Protein AF-A0A971A6J2-F1 (afdb_monomer_lite)

Sequence (82 aa):
PGGAEHYANFIDAIRSGRDSDLTSPVAEGVLSTALPHLANIAYRVGREVKYLGSHGKFVNDPEADMLLSRKYREPFVVKEVV

Radius of gyration: 17.82 Å; chains: 1; bounding box: 41×33×41 Å

Secondary structure (DSSP, 8-state):
---HHHHHHHHHHHHHT-GGG-SS-HHHHHHHHHHHHHHHHHHHHTS---EETTTTEETT-HHHHTTSS--PBTTB------

pLDDT: mean 90.48, std 9.66, range [45.28, 97.94]

Foldseek 3Di:
DDDPVQVVLVVVCVVVVDQVSHPAHVVNVVVVVVVVQLVVLCVVVVHDWADDPVVQDTDVCVPSRCSSDDDDDPPPDDDPDD

Structure (mmCIF, N/CA/C/O backbone):
data_AF-A0A971A6J2-F1
#
_entry.id   AF-A0A971A6J2-F1
#
loop_
_atom_site.group_PDB
_atom_site.id
_atom_site.type_symbol
_atom_site.label_atom_id
_atom_site.label_alt_id
_atom_site.label_comp_id
_atom_site.label_asym_id
_atom_site.label_entity_id
_atom_site.label_seq_id
_atom_site.pdbx_PDB_ins_code
_atom_site.Cartn_x
_atom_site.Cartn_y
_atom_site.Cartn_z
_atom_site.occupancy
_atom_site.B_iso_or_equiv
_atom_site.auth_seq_id
_atom_site.auth_comp_id
_atom_site.auth_asym_id
_atom_site.auth_atom_id
_atom_site.pdbx_PDB_model_num
ATOM 1 N N . PRO A 1 1 ? 12.981 14.205 -9.047 1.00 46.91 1 PRO A N 1
ATOM 2 C CA . PRO A 1 1 ? 11.685 14.185 -9.766 1.00 46.91 1 PRO A CA 1
ATOM 3 C C . PRO A 1 1 ? 11.760 13.318 -11.036 1.00 46.91 1 PRO A C 1
ATOM 5 O O . PRO A 1 1 ? 12.412 13.715 -11.991 1.00 46.91 1 PRO A O 1
ATOM 8 N N . GLY A 1 2 ? 11.141 12.130 -10.996 1.00 57.75 2 GLY A N 1
ATOM 9 C CA . GLY A 1 2 ? 10.497 11.429 -12.122 1.00 57.75 2 GLY A CA 1
ATOM 10 C C . GLY A 1 2 ? 11.140 11.453 -13.520 1.00 57.75 2 GLY A C 1
ATOM 11 O O . GLY A 1 2 ? 10.413 11.682 -14.480 1.00 57.75 2 GLY A O 1
ATOM 12 N N . GLY A 1 3 ? 12.460 11.294 -13.653 1.00 70.75 3 GLY A N 1
ATOM 13 C CA . GLY A 1 3 ? 13.173 11.439 -14.933 1.00 70.75 3 GLY A CA 1
ATOM 14 C C . GLY A 1 3 ? 13.088 10.227 -15.876 1.00 70.75 3 GLY A C 1
ATOM 15 O O . GLY A 1 3 ? 12.449 9.221 -15.565 1.00 70.75 3 GLY A O 1
ATOM 16 N N . ALA A 1 4 ? 13.799 10.317 -17.011 1.00 75.56 4 ALA A N 1
ATOM 17 C CA . ALA A 1 4 ? 13.976 9.242 -18.000 1.00 75.56 4 ALA A CA 1
ATOM 18 C C . ALA A 1 4 ? 14.445 7.907 -17.378 1.00 75.56 4 ALA A C 1
ATOM 20 O O . ALA A 1 4 ? 14.088 6.838 -17.869 1.00 75.56 4 ALA A O 1
ATOM 21 N N . GLU A 1 5 ? 15.156 7.979 -16.252 1.00 86.50 5 GLU A N 1
ATOM 22 C CA . GLU A 1 5 ? 15.692 6.840 -15.499 1.00 86.50 5 GLU A CA 1
ATOM 23 C C . GLU A 1 5 ? 14.626 5.834 -15.030 1.00 86.50 5 GLU A C 1
ATOM 25 O O . GLU A 1 5 ? 14.880 4.633 -15.036 1.00 86.50 5 GLU A O 1
ATOM 30 N N . HIS A 1 6 ? 13.412 6.273 -14.667 1.00 90.19 6 HIS A N 1
ATOM 31 C CA . HIS A 1 6 ? 12.362 5.332 -14.239 1.00 90.19 6 HIS A CA 1
ATOM 32 C C . HIS A 1 6 ? 11.848 4.481 -15.403 1.00 90.19 6 HIS A C 1
ATOM 34 O O . HIS A 1 6 ? 11.619 3.282 -15.251 1.00 90.19 6 HIS A O 1
ATOM 40 N N . TYR A 1 7 ? 11.687 5.099 -16.575 1.00 91.50 7 TYR A N 1
ATOM 41 C CA . TYR A 1 7 ? 11.264 4.397 -17.783 1.00 91.50 7 TYR A CA 1
ATOM 42 C C . TYR A 1 7 ? 12.366 3.467 -18.294 1.00 91.50 7 TYR A C 1
ATOM 44 O O . TYR A 1 7 ? 12.069 2.347 -18.703 1.00 91.50 7 TYR A O 1
ATOM 52 N N . ALA A 1 8 ? 13.628 3.906 -18.226 1.00 94.12 8 ALA A N 1
ATOM 53 C CA . ALA A 1 8 ? 14.780 3.073 -18.555 1.00 94.12 8 ALA A CA 1
ATOM 54 C C . ALA A 1 8 ? 14.847 1.837 -17.644 1.00 94.12 8 ALA A C 1
ATOM 56 O O . ALA A 1 8 ? 14.861 0.721 -18.155 1.00 94.12 8 ALA A O 1
ATOM 57 N N . ASN A 1 9 ? 14.753 2.017 -16.318 1.00 94.94 9 ASN A N 1
ATOM 58 C CA . ASN A 1 9 ? 14.742 0.904 -15.366 1.00 94.94 9 ASN A CA 1
ATOM 59 C C . ASN A 1 9 ? 13.608 -0.091 -15.644 1.00 94.94 9 ASN A C 1
ATOM 61 O O . ASN A 1 9 ? 13.844 -1.296 -15.653 1.00 94.94 9 ASN A O 1
ATOM 65 N N . PHE A 1 10 ? 12.396 0.401 -15.914 1.00 93.12 10 PHE A N 1
ATOM 66 C CA . PHE A 1 10 ? 11.262 -0.461 -16.241 1.00 93.12 10 PHE A CA 1
ATOM 67 C C . PHE A 1 10 ? 11.514 -1.298 -17.503 1.00 93.12 10 PHE A C 1
ATOM 69 O O . PHE A 1 10 ? 11.292 -2.509 -17.500 1.00 93.12 10 PHE A O 1
ATOM 76 N N . ILE A 1 11 ? 12.007 -0.675 -18.578 1.00 94.62 11 ILE A N 1
ATOM 77 C CA . ILE A 1 11 ? 12.310 -1.381 -19.828 1.00 94.62 11 ILE A CA 1
ATOM 78 C C . ILE A 1 11 ? 13.444 -2.393 -19.621 1.00 94.62 11 ILE A C 1
ATOM 80 O O . ILE A 1 11 ? 13.365 -3.512 -20.131 1.00 94.62 11 ILE A O 1
ATOM 84 N N . ASP A 1 12 ? 14.488 -2.025 -18.883 1.00 95.31 12 ASP A N 1
ATOM 85 C CA . ASP A 1 12 ? 15.637 -2.898 -18.651 1.00 95.31 12 ASP A CA 1
ATOM 86 C C . ASP A 1 12 ? 15.278 -4.097 -17.767 1.00 95.31 12 ASP A C 1
ATOM 88 O O . ASP A 1 12 ? 15.680 -5.215 -18.087 1.00 95.31 12 ASP A O 1
ATOM 92 N N . ALA A 1 13 ? 14.436 -3.911 -16.745 1.00 95.69 13 ALA A N 1
ATOM 93 C CA . ALA A 1 13 ? 13.892 -5.005 -15.940 1.00 95.69 13 ALA A CA 1
ATOM 94 C C . ALA A 1 13 ? 13.005 -5.956 -16.767 1.00 95.69 13 ALA A C 1
ATOM 96 O O . ALA A 1 13 ? 13.091 -7.175 -16.614 1.00 95.69 13 ALA A O 1
ATOM 97 N N . ILE A 1 14 ? 12.200 -5.434 -17.707 1.00 95.56 14 ILE A N 1
ATOM 98 C CA . ILE A 1 14 ? 11.441 -6.279 -18.649 1.00 95.56 14 ILE A CA 1
ATOM 99 C C . ILE A 1 14 ? 12.389 -7.099 -19.524 1.00 95.56 14 ILE A C 1
ATOM 101 O O . ILE A 1 14 ? 12.188 -8.299 -19.701 1.00 95.56 14 ILE A O 1
ATOM 105 N N . ARG A 1 15 ? 13.417 -6.456 -20.091 1.00 97.62 15 ARG A N 1
ATOM 106 C CA . ARG A 1 15 ? 14.396 -7.124 -20.961 1.00 97.62 15 ARG A CA 1
ATOM 107 C C . ARG A 1 15 ? 15.184 -8.194 -20.217 1.00 97.62 15 ARG A C 1
ATOM 109 O O . ARG A 1 15 ? 15.508 -9.220 -20.807 1.00 97.62 15 ARG A O 1
ATOM 116 N N . SER A 1 16 ? 15.519 -7.944 -18.954 1.00 97.44 16 SER A N 1
ATOM 117 C CA . SER A 1 16 ? 16.280 -8.883 -18.137 1.00 97.44 16 SER A CA 1
ATOM 118 C C . SER A 1 16 ? 15.434 -10.040 -17.610 1.00 97.44 16 SER A C 1
ATOM 120 O O . SER A 1 16 ? 15.982 -11.113 -17.348 1.00 97.44 16 SER A O 1
ATOM 122 N N . GLY A 1 17 ? 14.124 -9.826 -17.454 1.00 96.19 17 GLY A N 1
ATOM 123 C CA . GLY A 1 17 ? 13.193 -10.793 -16.881 1.00 96.19 17 GLY A CA 1
ATOM 124 C C . GLY A 1 17 ? 13.440 -11.069 -15.396 1.00 96.19 17 GLY A C 1
ATOM 125 O O . GLY A 1 17 ? 13.042 -12.125 -1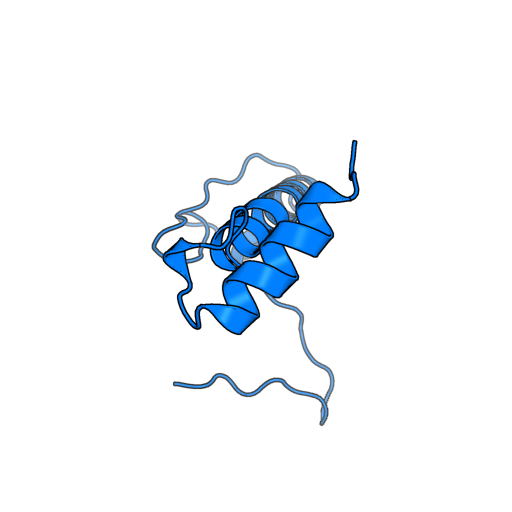4.909 1.00 96.19 17 GLY A O 1
ATOM 126 N N . ARG A 1 18 ? 14.136 -10.171 -14.684 1.00 95.81 18 ARG A N 1
ATOM 127 C CA . ARG A 1 18 ? 14.459 -10.323 -13.259 1.00 95.81 18 ARG A CA 1
ATOM 128 C C . ARG A 1 18 ? 13.817 -9.226 -12.422 1.00 95.81 18 ARG A C 1
ATOM 130 O O . ARG A 1 18 ? 14.150 -8.054 -12.568 1.00 95.81 18 ARG A O 1
ATOM 137 N N . ASP A 1 19 ? 13.010 -9.630 -11.448 1.00 92.44 19 ASP A N 1
ATOM 138 C CA . ASP A 1 19 ? 12.366 -8.709 -10.503 1.00 92.44 19 ASP A CA 1
ATOM 139 C C . ASP A 1 19 ? 13.375 -7.917 -9.659 1.00 92.44 19 ASP A C 1
ATOM 141 O O . ASP A 1 19 ? 13.103 -6.783 -9.274 1.00 92.44 19 ASP A O 1
ATOM 145 N N . SER A 1 20 ? 14.560 -8.487 -9.404 1.00 94.12 20 SER A N 1
ATOM 146 C CA . SER A 1 20 ? 15.642 -7.838 -8.650 1.00 94.12 20 SER A CA 1
ATOM 147 C C . SER A 1 20 ? 16.187 -6.575 -9.312 1.00 94.12 20 SER A C 1
ATOM 149 O O . SER A 1 20 ? 16.850 -5.785 -8.647 1.00 94.12 20 SER A O 1
ATOM 151 N N . ASP A 1 21 ? 15.946 -6.400 -10.612 1.00 95.25 21 ASP A N 1
ATOM 152 C CA . ASP A 1 21 ? 16.434 -5.248 -11.365 1.00 95.25 21 ASP A CA 1
ATOM 153 C C . ASP A 1 21 ? 15.468 -4.051 -11.257 1.00 95.25 21 ASP A C 1
ATOM 155 O O . ASP A 1 21 ? 15.818 -2.939 -11.654 1.00 95.25 21 ASP A O 1
ATOM 159 N N . LEU A 1 22 ? 14.260 -4.242 -10.707 1.00 94.56 22 LEU A N 1
ATOM 160 C CA . LEU A 1 22 ? 13.315 -3.155 -10.453 1.00 94.56 22 LEU A CA 1
ATOM 161 C C . LEU A 1 22 ? 13.794 -2.293 -9.287 1.00 94.56 22 LEU A C 1
ATOM 163 O O . LEU A 1 22 ? 13.972 -2.768 -8.169 1.00 94.56 22 LEU A O 1
ATOM 167 N N . THR A 1 23 ? 13.906 -0.988 -9.528 1.00 93.38 23 THR A N 1
ATOM 168 C CA . THR A 1 23 ? 14.239 -0.026 -8.466 1.00 93.38 23 THR A CA 1
ATOM 169 C C . THR A 1 23 ? 13.080 0.170 -7.484 1.00 93.38 23 THR A C 1
ATOM 171 O O . THR A 1 23 ? 13.311 0.548 -6.343 1.00 93.38 23 THR A O 1
ATOM 174 N N . SER A 1 24 ? 11.837 -0.073 -7.915 1.00 91.44 24 SER A N 1
ATOM 175 C CA . SER A 1 24 ? 10.664 -0.014 -7.039 1.00 91.44 24 SER A CA 1
ATOM 176 C C . SER A 1 24 ? 9.719 -1.187 -7.320 1.00 91.44 24 SER A C 1
ATOM 178 O O . SER A 1 24 ? 8.864 -1.109 -8.209 1.00 91.44 24 SER A O 1
ATOM 180 N N . PRO A 1 25 ? 9.901 -2.316 -6.614 1.00 93.12 25 PRO A N 1
ATOM 181 C CA . PRO A 1 25 ? 9.020 -3.471 -6.710 1.00 93.12 25 PRO A CA 1
ATOM 182 C C . PRO A 1 25 ? 7.593 -3.162 -6.242 1.00 93.12 25 PRO A C 1
ATOM 184 O O . PRO A 1 25 ? 7.362 -2.321 -5.373 1.00 93.12 25 PRO A O 1
ATOM 187 N N . VAL A 1 26 ? 6.616 -3.928 -6.739 1.00 91.69 26 VAL A N 1
ATOM 188 C CA . VAL A 1 26 ? 5.192 -3.749 -6.390 1.00 91.69 26 VAL A CA 1
ATOM 189 C C . VAL A 1 26 ? 4.927 -3.799 -4.880 1.00 91.69 26 VAL A C 1
ATOM 191 O O . VAL A 1 26 ? 4.078 -3.063 -4.380 1.00 91.69 26 VAL A O 1
ATOM 194 N N . ALA A 1 27 ? 5.682 -4.618 -4.142 1.00 90.19 27 ALA A N 1
ATOM 195 C CA . ALA A 1 27 ? 5.552 -4.742 -2.693 1.00 90.19 27 ALA A CA 1
ATOM 196 C C . ALA A 1 27 ? 5.806 -3.409 -1.969 1.00 90.19 27 ALA A C 1
ATOM 198 O O . ALA A 1 27 ? 5.085 -3.078 -1.028 1.00 90.19 27 ALA A O 1
ATOM 199 N N . GLU A 1 28 ? 6.766 -2.605 -2.436 1.00 91.00 28 GLU A N 1
ATOM 200 C CA . GLU A 1 28 ? 7.009 -1.270 -1.881 1.00 91.00 28 GLU A CA 1
ATOM 201 C C . GLU A 1 28 ? 5.820 -0.340 -2.129 1.00 91.00 28 GLU A C 1
ATOM 203 O O . GLU A 1 28 ? 5.389 0.376 -1.224 1.00 91.00 28 GLU A O 1
ATOM 208 N N . GLY A 1 29 ? 5.237 -0.398 -3.330 1.00 90.94 29 GLY A N 1
ATOM 209 C CA . GLY A 1 29 ? 4.040 0.368 -3.681 1.00 90.94 29 GLY A CA 1
ATOM 210 C C . GLY A 1 29 ? 2.836 0.021 -2.799 1.00 90.94 29 GLY A C 1
ATOM 211 O O . GLY A 1 29 ? 2.123 0.918 -2.338 1.00 90.94 29 GLY A O 1
ATOM 212 N N . VAL A 1 30 ? 2.640 -1.268 -2.502 1.00 90.44 30 VAL A N 1
ATOM 213 C CA . VAL A 1 30 ? 1.593 -1.741 -1.580 1.00 90.44 30 VAL A CA 1
ATOM 214 C C . VAL A 1 30 ? 1.806 -1.165 -0.179 1.00 90.44 30 VAL A C 1
ATOM 216 O O . VAL A 1 30 ? 0.881 -0.585 0.391 1.00 90.44 30 VAL A O 1
ATOM 219 N N . LEU A 1 31 ? 3.023 -1.269 0.363 1.00 88.06 31 LEU A N 1
ATOM 220 C CA . LEU A 1 31 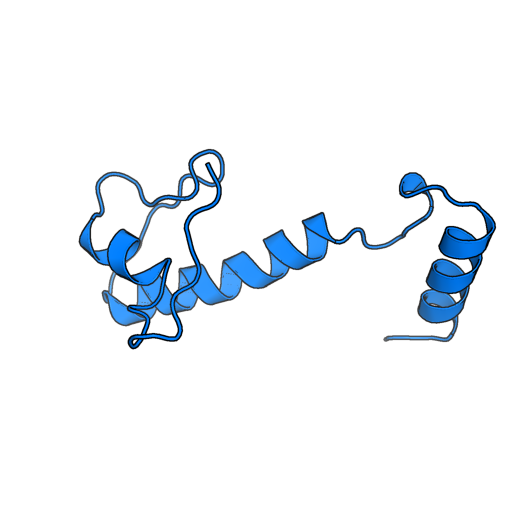? 3.347 -0.766 1.702 1.00 88.06 31 LEU A CA 1
ATOM 221 C C . LEU A 1 31 ? 3.206 0.759 1.798 1.00 88.06 31 LEU A C 1
ATOM 223 O O . LEU A 1 31 ? 2.640 1.266 2.767 1.00 88.06 31 LEU A O 1
ATOM 227 N N . SER A 1 32 ? 3.661 1.486 0.775 1.00 90.94 32 SER A N 1
ATOM 228 C CA . SER A 1 32 ? 3.534 2.945 0.699 1.00 90.94 32 SER A CA 1
ATOM 229 C C . SER A 1 32 ? 2.068 3.387 0.705 1.00 90.94 32 SER A C 1
ATOM 231 O O . SER A 1 32 ? 1.701 4.324 1.413 1.00 90.94 32 SER A O 1
ATOM 233 N N . THR A 1 33 ? 1.210 2.663 -0.017 1.00 90.94 33 THR A N 1
ATOM 234 C CA . THR A 1 33 ? -0.227 2.961 -0.115 1.00 90.94 33 THR A CA 1
ATOM 235 C C . THR A 1 33 ? -0.991 2.573 1.155 1.00 90.94 33 THR A C 1
ATOM 237 O O . THR A 1 33 ? -1.974 3.225 1.512 1.00 90.94 33 THR A O 1
ATOM 240 N N . ALA A 1 34 ? -0.535 1.552 1.885 1.00 91.25 34 ALA A N 1
ATOM 241 C CA . ALA A 1 34 ? -1.175 1.123 3.126 1.00 91.25 34 ALA A CA 1
ATOM 242 C C . ALA A 1 34 ? -1.153 2.220 4.205 1.00 91.25 34 ALA A C 1
ATOM 244 O O . ALA A 1 34 ? -2.156 2.430 4.885 1.00 91.25 34 ALA A O 1
ATOM 245 N N . LEU A 1 35 ? -0.049 2.963 4.341 1.00 91.25 35 LEU A N 1
ATOM 246 C CA . LEU A 1 35 ? 0.119 3.958 5.408 1.00 91.25 35 LEU A CA 1
ATOM 247 C C . LEU A 1 35 ? -0.959 5.070 5.393 1.00 91.25 35 LEU A C 1
ATOM 249 O O . LEU A 1 35 ? -1.603 5.269 6.429 1.00 91.25 35 LEU A O 1
ATOM 253 N N . PRO A 1 36 ? -1.248 5.752 4.263 1.00 95.31 36 PRO A N 1
ATOM 254 C CA . PRO A 1 36 ? -2.368 6.692 4.178 1.00 95.31 36 PRO A CA 1
ATOM 255 C C . PRO A 1 36 ? -3.732 6.070 4.500 1.00 95.31 36 PRO A C 1
ATOM 257 O O . PRO A 1 36 ? -4.584 6.730 5.095 1.00 95.31 36 PRO A O 1
ATOM 260 N N . HIS A 1 37 ? -3.970 4.807 4.130 1.00 94.81 37 HIS A N 1
ATOM 261 C CA . HIS A 1 37 ? -5.226 4.129 4.458 1.00 94.81 37 HIS A CA 1
ATOM 262 C C . HIS A 1 37 ? -5.375 3.898 5.962 1.00 94.81 37 HIS A C 1
ATOM 264 O O . HIS A 1 37 ? -6.432 4.199 6.513 1.00 94.81 37 HIS A O 1
ATOM 270 N N . LEU A 1 38 ? -4.315 3.453 6.640 1.00 94.94 38 LEU A N 1
ATOM 271 C CA . LEU A 1 38 ? -4.316 3.288 8.095 1.00 94.94 38 LEU A CA 1
ATOM 272 C C . LEU A 1 38 ? -4.532 4.629 8.813 1.00 94.94 38 LEU A C 1
ATOM 274 O O . LEU A 1 38 ? -5.317 4.697 9.757 1.00 94.94 38 LEU A O 1
ATOM 278 N N . ALA A 1 39 ? -3.917 5.711 8.324 1.00 95.56 39 ALA A N 1
ATOM 279 C CA . ALA A 1 39 ? -4.139 7.059 8.851 1.00 95.56 39 ALA A CA 1
ATOM 280 C C . ALA A 1 39 ? -5.599 7.518 8.677 1.00 95.56 39 ALA A C 1
ATOM 282 O O . ALA A 1 39 ? -6.198 8.063 9.603 1.00 95.56 39 ALA A O 1
ATOM 283 N N . ASN A 1 40 ? -6.207 7.242 7.519 1.00 97.19 40 ASN A N 1
ATOM 284 C CA . ASN A 1 40 ? -7.624 7.527 7.284 1.00 97.19 40 ASN A CA 1
ATOM 285 C C . ASN A 1 40 ? -8.543 6.717 8.209 1.00 97.19 40 ASN A C 1
ATOM 287 O O . ASN A 1 40 ? -9.581 7.227 8.629 1.00 97.19 40 ASN A O 1
ATOM 291 N N . ILE A 1 41 ? -8.185 5.471 8.529 1.00 97.44 41 ILE A N 1
ATOM 292 C CA . ILE A 1 41 ? -8.931 4.650 9.489 1.00 97.44 41 ILE A CA 1
ATOM 293 C C . ILE A 1 41 ? -8.833 5.266 10.887 1.00 97.44 41 ILE A C 1
ATOM 295 O O . ILE A 1 41 ? -9.873 5.516 11.489 1.00 97.44 41 ILE A O 1
ATOM 299 N N . ALA A 1 42 ? -7.623 5.603 11.349 1.00 97.31 42 ALA A N 1
ATOM 300 C CA . ALA A 1 42 ? -7.397 6.277 12.632 1.00 97.31 42 ALA A CA 1
ATOM 301 C C . ALA A 1 42 ? -8.226 7.568 12.758 1.00 97.31 42 ALA A C 1
ATOM 303 O O . ALA A 1 42 ? -8.892 7.804 13.765 1.00 97.31 42 ALA A O 1
ATOM 304 N N . TYR A 1 43 ? -8.247 8.371 11.688 1.00 97.94 43 TYR A N 1
ATOM 305 C CA . TYR A 1 43 ? -9.047 9.591 11.614 1.00 97.94 43 TYR A CA 1
ATOM 306 C C . TYR A 1 43 ? -10.553 9.315 11.741 1.00 97.94 43 TYR A C 1
ATOM 308 O O . TYR A 1 43 ? -11.249 10.025 12.460 1.00 97.94 43 TYR A O 1
ATOM 316 N N . ARG A 1 44 ? -11.064 8.269 11.079 1.00 97.06 44 ARG A N 1
ATOM 317 C CA . ARG A 1 44 ? -12.493 7.907 11.106 1.00 97.06 44 ARG A CA 1
ATOM 318 C C . ARG A 1 44 ? -12.956 7.371 12.456 1.00 97.06 44 ARG A C 1
ATOM 320 O O . ARG A 1 44 ? -14.071 7.687 12.855 1.00 97.06 44 ARG A O 1
ATOM 327 N N . VAL A 1 45 ? -12.126 6.582 13.139 1.00 97.19 45 VAL A N 1
ATOM 328 C CA . VAL A 1 45 ? -12.442 6.077 14.488 1.00 97.19 45 VAL A CA 1
ATOM 329 C C . VAL A 1 45 ? -12.144 7.106 15.587 1.00 97.19 45 VAL A C 1
ATOM 331 O O . VAL A 1 45 ? -12.529 6.912 16.735 1.00 97.19 45 VAL A O 1
ATOM 334 N N . GLY A 1 46 ? -11.466 8.210 15.251 1.00 97.38 46 GLY A N 1
ATOM 335 C CA . GLY A 1 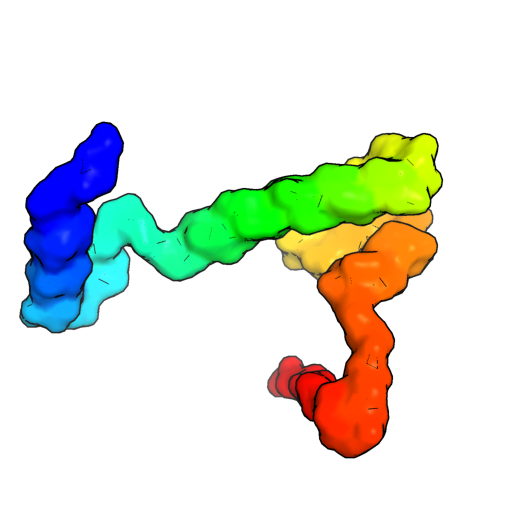46 ? -11.217 9.333 16.158 1.00 97.38 46 GLY A CA 1
ATOM 336 C C . GLY A 1 46 ? -10.178 9.059 17.250 1.00 97.38 46 GLY A C 1
ATOM 337 O O . GLY A 1 46 ? -10.204 9.715 18.291 1.00 97.38 46 GLY A O 1
ATOM 338 N N . ARG A 1 47 ? -9.277 8.089 17.049 1.00 96.56 47 ARG A N 1
ATOM 339 C CA . ARG A 1 47 ? -8.270 7.672 18.041 1.00 96.56 47 ARG A CA 1
ATOM 340 C C . ARG A 1 47 ? -7.052 7.025 17.387 1.00 96.56 47 ARG A C 1
ATOM 342 O O . ARG A 1 47 ? -7.074 6.661 16.214 1.00 96.56 47 ARG A O 1
ATOM 349 N N . GLU A 1 48 ? -5.992 6.853 18.172 1.00 95.81 48 GLU A N 1
ATOM 350 C CA . GLU A 1 48 ? -4.843 6.044 17.768 1.00 95.81 48 GLU A CA 1
ATOM 351 C C . GLU A 1 48 ? -5.260 4.574 17.578 1.00 95.81 48 GLU A C 1
ATOM 353 O O . GLU A 1 48 ? -6.053 4.025 18.350 1.00 95.81 48 GLU A O 1
ATOM 358 N N . VAL A 1 49 ? -4.708 3.939 16.545 1.00 95.81 49 VAL A N 1
ATOM 359 C CA . VAL A 1 49 ? -4.899 2.522 16.219 1.00 95.81 49 VAL A CA 1
ATOM 360 C C . VAL A 1 49 ? -3.534 1.854 16.082 1.00 95.81 49 VAL A C 1
ATOM 362 O O . VAL A 1 49 ? -2.603 2.433 15.523 1.00 95.81 49 VAL A O 1
ATOM 365 N N . LYS A 1 50 ? -3.401 0.621 16.578 1.00 95.56 50 LYS A N 1
ATOM 366 C CA . LYS A 1 50 ? -2.163 -0.164 16.459 1.00 95.56 50 LYS A CA 1
ATOM 367 C C . LYS A 1 50 ? -2.349 -1.247 15.413 1.00 95.56 50 LYS A C 1
ATOM 369 O O . LYS A 1 50 ? -3.211 -2.100 15.582 1.00 95.56 50 LYS A O 1
ATOM 374 N N . TYR A 1 51 ? -1.548 -1.220 14.352 1.00 93.50 51 TYR A N 1
ATOM 375 C CA . TYR A 1 51 ? -1.653 -2.158 13.233 1.00 93.50 51 TYR A CA 1
ATOM 376 C C . TYR A 1 51 ? -0.564 -3.237 13.292 1.00 93.50 51 TYR A C 1
ATOM 378 O O . TYR A 1 51 ? 0.625 -2.930 13.387 1.00 93.50 51 TYR A O 1
ATOM 386 N N . LEU A 1 52 ? -0.965 -4.506 13.213 1.00 91.44 52 LEU A N 1
ATOM 387 C CA . LEU A 1 52 ? -0.080 -5.663 13.095 1.00 91.44 52 LEU A 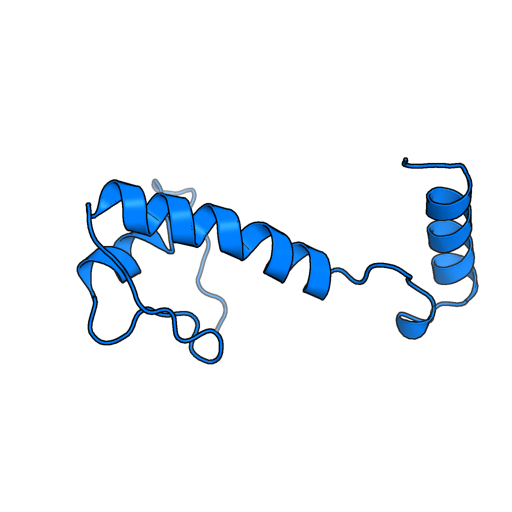CA 1
ATOM 388 C C . LEU A 1 52 ? 0.122 -5.987 11.616 1.00 91.44 52 LEU A C 1
ATOM 390 O O . LEU A 1 52 ? -0.605 -6.794 11.037 1.00 91.44 52 LEU A O 1
ATOM 394 N N . GLY A 1 53 ? 1.145 -5.381 11.009 1.00 81.81 53 GLY A N 1
ATOM 395 C CA . GLY A 1 53 ? 1.432 -5.537 9.579 1.00 81.81 53 GLY A CA 1
ATOM 396 C C . GLY A 1 53 ? 1.594 -6.986 9.109 1.00 81.81 53 GLY A C 1
ATOM 397 O O . GLY A 1 53 ? 1.220 -7.300 7.987 1.00 81.81 53 GLY A O 1
ATOM 398 N N . SER A 1 54 ? 2.069 -7.888 9.973 1.00 82.31 54 SER A N 1
ATOM 399 C CA . SER A 1 54 ? 2.209 -9.315 9.655 1.00 82.31 54 SER A CA 1
ATOM 400 C C . SER A 1 54 ? 0.879 -10.070 9.571 1.00 82.31 54 SER A C 1
ATOM 402 O O . SER A 1 54 ? 0.814 -11.098 8.910 1.00 82.31 54 SER A O 1
ATOM 404 N N . HIS A 1 55 ? -0.160 -9.592 10.258 1.00 81.06 55 HIS A N 1
ATOM 405 C CA . HIS A 1 55 ? -1.473 -10.248 10.340 1.00 81.06 55 HIS A CA 1
ATOM 406 C C . HIS A 1 55 ? -2.542 -9.500 9.537 1.00 81.06 55 HIS A C 1
ATOM 408 O O . HIS A 1 55 ? -3.670 -9.974 9.426 1.00 81.06 55 HIS A O 1
ATOM 414 N N . GLY A 1 56 ? -2.201 -8.325 9.000 1.00 86.75 56 GLY A N 1
ATOM 415 C CA . GLY A 1 56 ? -3.114 -7.513 8.209 1.00 86.75 56 GLY A CA 1
ATOM 416 C C . GLY A 1 56 ? -4.287 -6.939 9.007 1.00 86.75 56 GLY A C 1
ATOM 417 O O . GLY A 1 56 ? -5.343 -6.722 8.424 1.00 86.75 56 GLY A O 1
ATOM 418 N N . LYS A 1 57 ? -4.144 -6.758 10.329 1.00 92.25 57 LYS A N 1
ATOM 419 C CA . LYS A 1 57 ? -5.232 -6.368 11.247 1.00 92.25 57 LYS A CA 1
ATOM 420 C C . LYS A 1 57 ? -4.777 -5.411 12.340 1.00 92.25 57 LYS A C 1
ATOM 422 O O . LYS A 1 57 ? -3.582 -5.300 12.622 1.00 92.25 57 LYS A O 1
ATOM 427 N N . PHE A 1 58 ? -5.725 -4.749 12.989 1.00 95.44 58 PHE A N 1
ATOM 428 C CA . PHE A 1 58 ? -5.475 -3.934 14.170 1.00 95.44 58 PHE A CA 1
ATOM 429 C C . PHE A 1 58 ? -5.455 -4.771 15.462 1.00 95.44 58 PHE A C 1
ATOM 431 O O . PHE A 1 58 ? -6.095 -5.814 15.585 1.00 95.44 58 PHE A O 1
ATOM 438 N N . VAL A 1 59 ? -4.686 -4.323 16.456 1.00 95.62 59 VAL A N 1
ATOM 439 C CA . VAL A 1 59 ? -4.563 -4.993 17.758 1.00 95.62 59 VAL A CA 1
ATOM 440 C C . VAL A 1 59 ? -5.847 -4.792 18.560 1.00 95.62 59 VAL A C 1
ATOM 442 O O . VAL A 1 59 ? -6.092 -3.691 19.045 1.00 95.62 59 VAL A O 1
ATOM 445 N N . ASN A 1 60 ? -6.614 -5.869 18.767 1.00 93.38 60 ASN A N 1
ATOM 446 C CA . ASN A 1 60 ? -7.833 -5.883 19.591 1.00 93.38 60 ASN A CA 1
ATOM 447 C C . ASN A 1 60 ? -8.858 -4.797 19.205 1.00 93.38 60 ASN A C 1
ATOM 449 O O . ASN A 1 60 ? -9.527 -4.241 20.075 1.00 93.38 60 ASN A O 1
ATOM 453 N N . ASP A 1 61 ? -8.975 -4.487 17.912 1.00 94.94 61 ASP A N 1
ATOM 454 C CA . ASP A 1 61 ? -9.773 -3.360 17.427 1.00 94.94 61 ASP A CA 1
ATOM 455 C C . ASP A 1 61 ? -10.703 -3.776 16.272 1.00 94.94 61 ASP A C 1
ATOM 457 O O . ASP A 1 61 ? -10.424 -3.510 15.098 1.00 94.94 61 ASP A O 1
ATOM 461 N N . PRO A 1 62 ? -11.821 -4.455 16.594 1.00 94.75 62 PRO A N 1
ATOM 462 C CA . PRO A 1 62 ? -12.760 -4.934 15.587 1.00 94.75 62 PRO A CA 1
ATOM 463 C C . PRO A 1 62 ? -13.442 -3.789 14.829 1.00 94.75 62 PRO A C 1
ATOM 465 O O . PRO A 1 62 ? -13.808 -3.965 13.673 1.00 94.75 62 PRO A O 1
ATOM 468 N N . GLU A 1 63 ? -13.605 -2.618 15.451 1.00 95.38 63 GLU A N 1
ATOM 469 C CA . GLU A 1 63 ? -14.201 -1.440 14.815 1.00 95.38 63 GLU A CA 1
ATOM 470 C C . GLU A 1 63 ? -13.319 -0.919 13.673 1.00 95.38 63 GLU A C 1
ATOM 472 O O . GLU A 1 63 ? -13.815 -0.693 12.567 1.00 95.38 63 GLU A O 1
ATOM 477 N N . ALA A 1 64 ? -12.010 -0.780 13.912 1.00 96.25 64 ALA A N 1
ATOM 478 C CA . ALA A 1 64 ? -11.060 -0.385 12.876 1.00 96.25 64 ALA A CA 1
ATOM 479 C C . ALA A 1 64 ? -10.879 -1.481 11.813 1.00 96.25 64 ALA A C 1
ATOM 481 O O . ALA A 1 64 ? -10.786 -1.166 10.624 1.00 96.25 64 ALA A O 1
ATOM 482 N N . ASP A 1 65 ? -10.897 -2.761 12.206 1.00 95.31 65 ASP A N 1
ATOM 483 C CA . ASP A 1 65 ? -10.804 -3.892 11.271 1.00 95.31 65 ASP A CA 1
ATOM 484 C C . ASP A 1 65 ? -11.950 -3.897 10.244 1.00 95.31 65 ASP A C 1
ATOM 486 O O . ASP A 1 65 ? -11.727 -4.223 9.076 1.00 95.31 65 ASP A O 1
ATOM 490 N N . MET A 1 66 ? -13.163 -3.469 10.621 1.00 94.12 66 MET A N 1
ATOM 491 C CA . MET A 1 66 ? -14.282 -3.342 9.672 1.00 94.12 66 MET A CA 1
ATOM 492 C C . MET A 1 66 ? -14.010 -2.344 8.537 1.00 94.12 66 MET A C 1
ATOM 494 O O . MET A 1 66 ? -14.682 -2.402 7.508 1.00 94.12 66 MET A O 1
ATOM 498 N N . LEU A 1 67 ? -13.059 -1.421 8.713 1.00 95.00 67 LEU A N 1
ATOM 499 C CA . LEU A 1 67 ? -12.705 -0.397 7.729 1.00 95.00 67 LEU A CA 1
ATOM 500 C C . LEU A 1 67 ? -11.530 -0.803 6.826 1.00 95.00 67 LEU A C 1
ATOM 502 O O . LEU A 1 67 ? -11.219 -0.070 5.886 1.00 95.00 67 LEU A O 1
ATOM 506 N N . LEU A 1 68 ? -10.902 -1.961 7.068 1.00 92.81 68 LEU A N 1
ATOM 507 C CA . LEU A 1 68 ? -9.848 -2.512 6.201 1.00 92.81 68 LEU A CA 1
ATOM 508 C C . LEU A 1 68 ? -10.389 -2.982 4.848 1.00 92.81 68 LEU A C 1
ATOM 510 O O . LEU A 1 68 ? -9.656 -3.032 3.862 1.00 92.81 68 LEU A O 1
ATOM 514 N N . SER A 1 69 ? -11.679 -3.309 4.791 1.00 89.50 69 SER A N 1
ATOM 515 C CA . SER A 1 69 ? -12.370 -3.678 3.564 1.00 89.50 69 SER A CA 1
ATOM 516 C C . SER A 1 69 ? -13.674 -2.903 3.432 1.00 89.50 69 SER A C 1
ATOM 518 O O . SER A 1 69 ? -14.217 -2.350 4.385 1.00 89.50 69 SER A O 1
ATOM 520 N N . ARG A 1 70 ? -14.194 -2.850 2.210 1.00 88.94 70 ARG A N 1
ATOM 521 C CA . ARG A 1 70 ? -15.491 -2.240 1.922 1.00 88.94 70 ARG A CA 1
ATOM 522 C C . ARG A 1 70 ? -16.581 -3.299 1.955 1.00 88.94 70 ARG A C 1
ATOM 524 O O . ARG A 1 70 ? -16.399 -4.406 1.454 1.00 88.94 70 ARG A O 1
ATOM 531 N N . LYS A 1 71 ? -17.768 -2.919 2.426 1.00 89.50 71 LYS A N 1
ATOM 532 C CA . LYS A 1 71 ? -18.979 -3.703 2.180 1.00 89.50 71 LYS A CA 1
ATOM 533 C C . LYS A 1 71 ? -19.320 -3.620 0.692 1.00 89.50 71 LYS A C 1
ATOM 535 O O . LYS A 1 71 ? -19.740 -2.573 0.200 1.00 89.50 71 LYS A O 1
ATOM 540 N N . TYR A 1 72 ? -19.094 -4.709 -0.029 1.00 91.06 72 TYR A N 1
ATOM 541 C CA . TYR A 1 72 ? -19.420 -4.801 -1.447 1.00 91.06 72 TYR A CA 1
ATOM 542 C C . TYR A 1 72 ? -20.939 -4.827 -1.677 1.00 91.06 72 TYR A C 1
ATOM 544 O O . TYR A 1 72 ? -21.716 -5.199 -0.798 1.00 91.06 72 TYR A O 1
ATOM 552 N N . ARG A 1 73 ? -21.360 -4.401 -2.873 1.00 94.19 73 ARG A N 1
ATOM 553 C CA . ARG A 1 73 ? -22.763 -4.408 -3.309 1.00 94.19 73 ARG A CA 1
ATOM 554 C C . ARG A 1 73 ? -22.997 -5.600 -4.227 1.00 94.19 73 ARG A C 1
ATOM 556 O O . ARG A 1 73 ? -22.332 -5.694 -5.253 1.00 94.19 73 ARG A O 1
ATOM 563 N N . GLU A 1 74 ? -23.977 -6.439 -3.916 1.00 92.94 74 GLU A N 1
ATOM 564 C CA . GLU A 1 74 ? -24.354 -7.575 -4.767 1.00 92.94 74 GLU A CA 1
ATOM 565 C C . GLU A 1 74 ? -24.799 -7.135 -6.181 1.00 92.94 74 GLU A C 1
ATOM 567 O O . GLU A 1 74 ? -25.452 -6.092 -6.315 1.00 92.94 74 GLU A O 1
ATOM 572 N N . PRO A 1 75 ? -24.465 -7.892 -7.250 1.00 93.06 75 PRO A N 1
ATOM 573 C CA . PRO A 1 75 ? -23.627 -9.104 -7.278 1.00 93.06 75 PRO A CA 1
ATOM 574 C C . PRO A 1 75 ? -22.111 -8.822 -7.402 1.00 93.06 75 PRO A C 1
ATOM 576 O O . PRO A 1 75 ? -21.321 -9.724 -7.673 1.00 93.06 75 PRO A O 1
ATOM 579 N N . PHE A 1 76 ? -21.674 -7.567 -7.263 1.00 91.81 76 PHE A N 1
ATOM 580 C CA . PHE A 1 76 ? -20.292 -7.126 -7.484 1.00 91.81 76 PHE A CA 1
ATOM 581 C C . PHE A 1 76 ? -19.412 -7.347 -6.248 1.00 91.81 76 PHE A C 1
ATOM 583 O O . PHE A 1 76 ? -18.854 -6.397 -5.699 1.00 91.81 76 PHE A O 1
ATOM 590 N N . VAL A 1 77 ? -19.304 -8.593 -5.794 1.00 91.75 77 VAL A N 1
ATOM 591 C CA . VAL A 1 77 ? -18.476 -8.983 -4.647 1.00 91.75 77 VAL A CA 1
ATOM 592 C C . VAL A 1 77 ? -17.123 -9.525 -5.100 1.00 91.75 77 VAL A C 1
ATOM 594 O O . VAL A 1 77 ? -17.031 -10.303 -6.050 1.00 91.75 77 VAL A O 1
ATOM 597 N N . VAL A 1 78 ? -16.055 -9.122 -4.410 1.00 88.38 78 VAL A N 1
ATOM 598 C CA . VAL A 1 78 ? -14.757 -9.791 -4.543 1.00 88.38 78 VAL A CA 1
ATOM 599 C C . VAL A 1 78 ? -14.818 -11.038 -3.676 1.00 88.38 78 VAL A C 1
ATOM 601 O O . VAL A 1 78 ? -14.975 -10.936 -2.462 1.00 88.38 78 VAL A O 1
ATOM 604 N N . LYS A 1 79 ? -14.749 -12.212 -4.307 1.00 85.19 79 LYS A N 1
ATOM 605 C CA . LYS A 1 79 ? -14.681 -13.484 -3.586 1.00 85.19 79 LYS A CA 1
ATOM 606 C C . LYS A 1 79 ? -13.363 -13.533 -2.822 1.00 85.19 79 LYS A C 1
ATOM 608 O O . LYS A 1 79 ? -12.321 -13.234 -3.404 1.00 85.19 79 LYS A O 1
ATOM 613 N N . GLU A 1 80 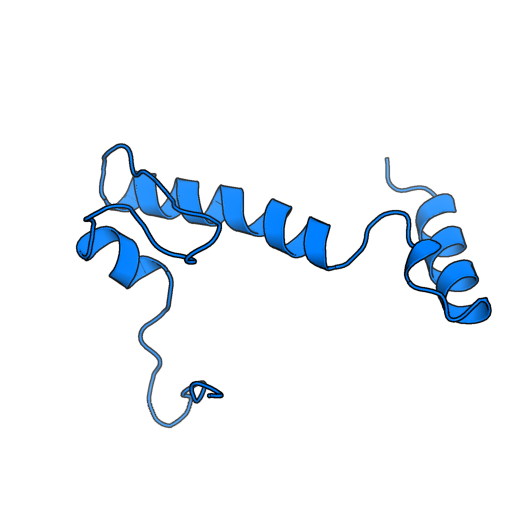? -13.412 -13.917 -1.553 1.00 78.88 80 GLU A N 1
ATOM 614 C CA . GLU A 1 80 ? -12.194 -14.273 -0.832 1.00 78.88 80 GLU A CA 1
ATOM 615 C C . GLU A 1 80 ? -11.588 -15.496 -1.524 1.00 78.88 80 GLU A C 1
ATOM 617 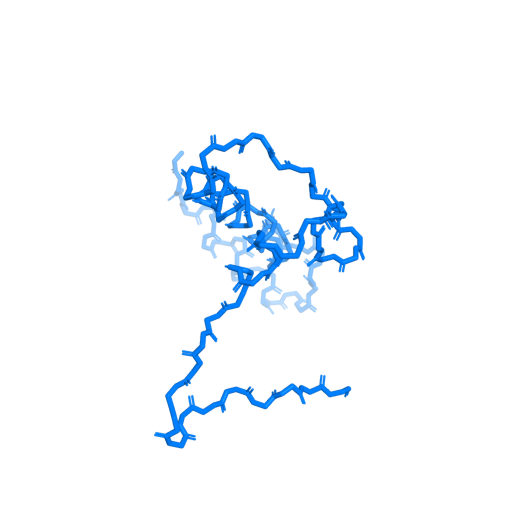O O . GLU A 1 80 ? -12.240 -16.534 -1.667 1.00 78.88 80 GLU A O 1
ATOM 622 N N . VAL A 1 81 ? -10.374 -15.334 -2.047 1.00 70.19 81 VAL A N 1
ATOM 623 C CA . VAL A 1 81 ? -9.589 -16.457 -2.553 1.00 70.19 81 VAL A CA 1
ATOM 624 C C . VAL A 1 81 ? -8.889 -17.054 -1.339 1.00 70.19 81 VAL A C 1
ATOM 626 O O . VAL A 1 81 ? -8.111 -16.357 -0.688 1.00 70.19 81 VAL A O 1
ATOM 629 N N . VAL A 1 82 ? -9.249 -18.299 -1.020 1.00 45.28 82 VAL A N 1
ATOM 630 C CA . VAL A 1 82 ? -8.600 -19.132 0.006 1.00 45.28 82 VAL A CA 1
ATOM 631 C C . VAL A 1 82 ? -7.220 -19.556 -0.473 1.00 45.28 82 VAL A C 1
ATOM 633 O O . VAL A 1 82 ? -7.123 -19.947 -1.660 1.00 45.28 82 VAL A O 1
#